Protein AF-A0A3D4F751-F1 (afdb_monomer)

Foldseek 3Di:
DVVVVVLVVLQVVLVVCVVVVVLVSSLVSLVVSCVVVVPPLVSLQSNLVSCVSVVVLVSSLVSLVVSCVVPVLDLSSLVSQLVSCVVVVNNVSNVVSVVSSVVSVQVVDPPCPVPVVCVVVVVPPPPPPDPDDPPDDDDDPPPDDDPDD

Sequence (149 aa):
MENADSNAERYDQAMFLFSQEAYDQASELLNQVLSEEPTHVDALVALSMVCYRKGDLEQAITLGHRVEEMEPEHPLIHTNLSLFYVKTGNKEMAEHHGLKAKIASWKAQPDVSNQAAEDDLAVNRQQPEGYKTPTRFPDQPWKNPPSAS

Radius of gyration: 29.14 Å; Cα contacts (8 Å, |Δi|>4): 129; chains: 1; bounding box: 65×25×101 Å

pLDDT: mean 84.27, std 18.95, range [43.66, 98.75]

Nearest PDB structures (foldseek):
  8ye5-assembly1_A  TM=8.179E-01  e=3.687E-04  Dehalobacter sp.
  2vgy-assembly1_A-2  TM=8.680E-01  e=6.830E-04  Yersinia enterocolitica
  5lyp-assembly1_A  TM=8.217E-01  e=8.830E-04  Saccharomyces cerevisiae
  3sz7-assembly1_A  TM=7.363E-01  e=5.018E-04  Aspergillus fumigatus Af293
  5lyn-assembly1_B  TM=8.203E-01  e=1.554E-03  Saccharomyces cerevisiae

Secondary structure (DSSP, 8-state):
-HHHHHHHHHHHHHHHHHHTT-HHHHHHHHHHHHHH-TT-HHHHHHHHHHHHHHT-HHHHHHHHHHHHHH-TT-HHHHHHHHHHHHHHT-HHHHHHHHHHHHHHHHHT-TTSTTTHHHHHTTTT----TT----SSPPP-GGG------

Mean predicted aligned error: 12.87 Å

Structure (mmCIF, N/CA/C/O backbone):
data_AF-A0A3D4F751-F1
#
_entry.id   AF-A0A3D4F751-F1
#
loop_
_atom_site.group_PDB
_atom_site.id
_atom_site.type_symbol
_atom_site.label_atom_id
_atom_site.label_alt_id
_atom_site.label_comp_id
_atom_site.label_asym_id
_atom_site.label_entity_id
_atom_site.label_seq_id
_atom_site.pdbx_PDB_ins_code
_atom_site.Cartn_x
_atom_site.Cartn_y
_atom_site.Cartn_z
_atom_site.occupancy
_atom_site.B_iso_or_equiv
_atom_site.auth_seq_id
_atom_site.auth_comp_id
_atom_site.auth_asym_id
_atom_site.auth_atom_id
_atom_site.pdbx_PDB_model_num
ATOM 1 N N . MET A 1 1 ? 1.457 15.130 22.661 1.00 52.12 1 MET A N 1
ATOM 2 C CA . MET A 1 1 ? 2.026 13.769 22.750 1.00 52.12 1 MET A CA 1
ATOM 3 C C . MET A 1 1 ? 0.930 12.713 22.729 1.00 52.12 1 MET A C 1
ATOM 5 O O . MET A 1 1 ? 1.119 11.739 22.031 1.00 52.12 1 MET A O 1
ATOM 9 N N . GLU A 1 2 ? -0.238 12.962 23.334 1.00 57.09 2 GLU A N 1
ATOM 10 C CA . GLU A 1 2 ? -1.388 12.032 23.377 1.00 57.09 2 GLU A CA 1
ATOM 11 C C . GLU A 1 2 ? -1.879 11.488 22.010 1.00 57.09 2 GLU A C 1
ATOM 13 O O . GLU A 1 2 ? -2.360 10.364 21.948 1.00 57.09 2 GLU A O 1
ATOM 18 N N . ASN A 1 3 ? -1.696 12.219 20.901 1.00 60.47 3 ASN A N 1
ATOM 19 C CA . ASN A 1 3 ? -2.170 11.775 19.577 1.00 60.47 3 ASN A CA 1
ATOM 20 C C . ASN A 1 3 ? -1.193 10.857 18.822 1.00 60.47 3 ASN A C 1
ATOM 22 O O . ASN A 1 3 ? -1.634 9.969 18.102 1.00 60.47 3 ASN A O 1
ATOM 26 N N . ALA A 1 4 ? 0.121 11.044 18.986 1.00 63.47 4 ALA A N 1
ATOM 27 C CA . ALA A 1 4 ? 1.118 10.243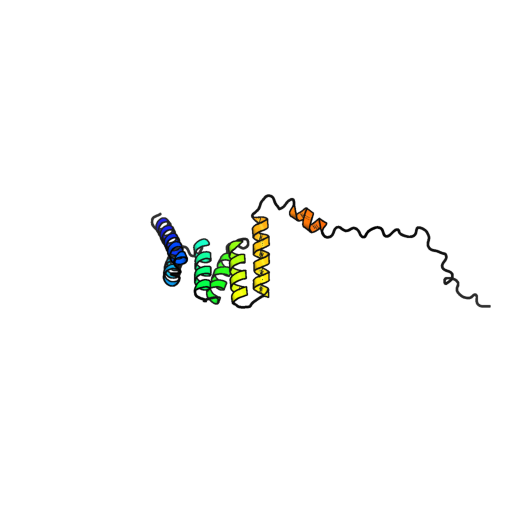 18.266 1.00 63.47 4 ALA A CA 1
ATOM 28 C C . ALA A 1 4 ? 1.146 8.797 18.785 1.00 63.47 4 ALA A C 1
ATOM 30 O O . ALA A 1 4 ? 1.197 7.854 17.999 1.00 63.47 4 ALA A O 1
ATOM 31 N N . ASP A 1 5 ? 1.014 8.630 20.106 1.00 69.50 5 ASP A N 1
ATOM 32 C CA . ASP A 1 5 ? 0.884 7.311 20.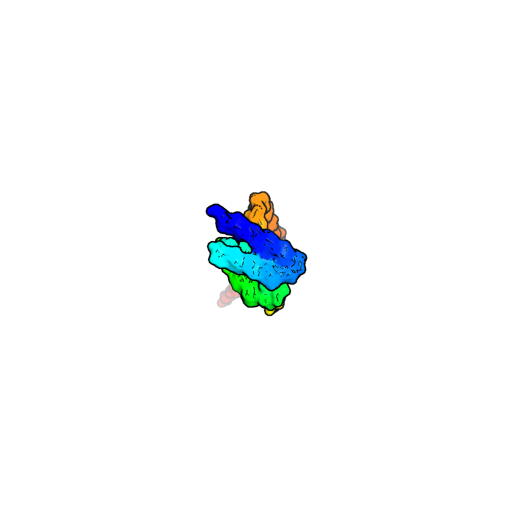730 1.00 69.50 5 ASP A CA 1
ATOM 33 C C . ASP A 1 5 ? -0.409 6.612 20.260 1.00 69.50 5 ASP A C 1
ATOM 35 O O . ASP A 1 5 ? -0.396 5.424 19.946 1.00 69.50 5 ASP A O 1
ATOM 39 N N . SER A 1 6 ? -1.506 7.363 20.084 1.00 86.31 6 SER A N 1
ATOM 40 C CA . SER A 1 6 ? -2.772 6.819 19.571 1.00 86.31 6 SER A CA 1
ATOM 41 C C . SER A 1 6 ? -2.705 6.406 18.093 1.00 86.31 6 SER A C 1
ATOM 43 O O . SER A 1 6 ? -3.303 5.396 17.718 1.00 86.31 6 SER A O 1
ATOM 45 N N . ASN A 1 7 ? -1.975 7.133 17.240 1.00 91.44 7 ASN A N 1
ATOM 46 C CA . ASN A 1 7 ? -1.818 6.756 15.829 1.00 91.44 7 ASN A CA 1
ATOM 47 C C . ASN A 1 7 ? -0.936 5.523 15.646 1.00 91.44 7 ASN A C 1
ATOM 49 O O . ASN A 1 7 ? -1.273 4.671 14.823 1.00 91.44 7 ASN A O 1
ATOM 53 N N . ALA A 1 8 ? 0.127 5.385 16.442 1.00 92.88 8 ALA A N 1
ATOM 54 C CA . ALA A 1 8 ? 0.940 4.173 16.456 1.00 92.88 8 ALA A CA 1
ATOM 55 C C . ALA A 1 8 ? 0.098 2.941 16.837 1.00 92.88 8 ALA A C 1
ATOM 57 O O . ALA A 1 8 ? 0.103 1.944 16.118 1.00 92.88 8 ALA A O 1
ATOM 58 N N . GLU A 1 9 ? -0.720 3.038 17.892 1.00 95.00 9 GLU A N 1
ATOM 59 C CA . GLU A 1 9 ? -1.628 1.955 18.300 1.00 95.00 9 GLU A CA 1
ATOM 60 C C . GLU A 1 9 ? -2.654 1.598 17.209 1.00 95.00 9 GLU A C 1
ATOM 62 O O . GLU A 1 9 ? -2.893 0.418 16.933 1.00 95.00 9 GLU A O 1
ATOM 67 N N . ARG A 1 10 ? -3.248 2.602 16.547 1.00 96.12 10 ARG A N 1
ATOM 68 C CA . ARG A 1 10 ? -4.182 2.377 15.427 1.00 96.12 10 ARG A CA 1
ATOM 69 C C . ARG A 1 10 ? -3.497 1.714 14.239 1.00 96.12 10 ARG A C 1
ATOM 71 O O . ARG A 1 10 ? -4.095 0.838 13.614 1.00 96.12 10 ARG A O 1
ATOM 78 N N . TYR A 1 11 ? -2.268 2.117 13.922 1.00 97.69 11 TYR A N 1
ATOM 79 C CA . TYR A 1 11 ? -1.481 1.508 12.855 1.00 97.69 11 TYR A CA 1
ATOM 80 C C . TYR A 1 11 ? -1.171 0.038 13.167 1.00 97.69 11 TYR A C 1
ATOM 82 O O . TYR A 1 11 ? -1.447 -0.834 12.341 1.00 97.69 11 TYR A O 1
ATOM 90 N N . ASP A 1 12 ? -0.699 -0.262 14.378 1.00 97.56 12 ASP A N 1
ATOM 91 C CA . ASP A 1 12 ? -0.409 -1.632 14.812 1.00 97.56 12 ASP A CA 1
ATOM 92 C C . ASP A 1 12 ? -1.666 -2.513 14.773 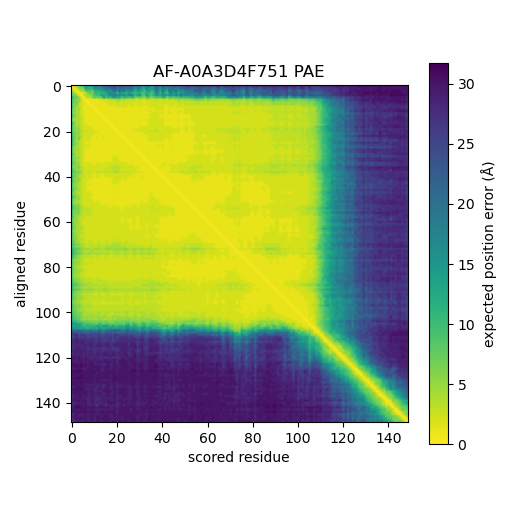1.00 97.56 12 ASP A C 1
ATOM 94 O O . ASP A 1 12 ? -1.641 -3.641 14.267 1.00 97.56 12 ASP A O 1
ATOM 98 N N . GLN A 1 13 ? -2.805 -1.983 15.227 1.00 98.06 13 GLN A N 1
ATOM 99 C CA . GLN A 1 13 ? -4.087 -2.674 15.127 1.00 98.06 13 GLN A CA 1
ATOM 100 C C . GLN A 1 13 ? -4.508 -2.894 13.666 1.00 98.06 13 GLN A C 1
ATOM 102 O O . GLN A 1 13 ? -5.006 -3.972 13.327 1.00 98.06 13 GLN A O 1
ATOM 107 N N . ALA A 1 14 ? -4.290 -1.919 12.781 1.00 98.38 14 ALA A N 1
ATOM 108 C CA . ALA A 1 14 ? -4.559 -2.081 11.356 1.00 98.38 14 ALA A CA 1
ATOM 109 C C . ALA A 1 14 ? -3.699 -3.189 10.735 1.00 98.38 14 ALA A C 1
ATOM 111 O O . ALA A 1 14 ? -4.194 -3.957 9.910 1.00 98.38 14 ALA A O 1
ATOM 112 N N . MET A 1 15 ? -2.437 -3.318 11.153 1.00 98.50 15 MET A N 1
ATOM 113 C CA . MET A 1 15 ? -1.533 -4.388 10.713 1.00 98.50 15 MET A CA 1
ATOM 114 C C . MET A 1 15 ? -1.952 -5.757 11.228 1.00 98.50 15 MET A C 1
ATOM 116 O O . MET A 1 15 ? -1.943 -6.728 10.464 1.00 98.50 15 MET A O 1
ATOM 120 N N . PHE A 1 16 ? -2.431 -5.833 12.468 1.00 98.44 16 PHE A N 1
ATOM 121 C CA . PHE A 1 16 ? -3.054 -7.049 12.975 1.00 98.44 16 PHE A CA 1
ATOM 122 C C . PHE A 1 16 ? -4.279 -7.439 12.130 1.00 98.44 16 PHE A C 1
ATOM 124 O O . PHE A 1 16 ? -4.353 -8.560 11.628 1.00 98.44 16 PHE A O 1
ATOM 131 N N . LEU A 1 17 ? -5.200 -6.504 11.881 1.00 98.56 17 LEU A N 1
ATOM 132 C CA . LEU A 1 17 ? -6.394 -6.742 11.060 1.00 98.56 17 LEU A CA 1
ATOM 133 C C . LEU A 1 17 ? -6.055 -7.125 9.615 1.00 98.56 17 LEU A C 1
ATOM 135 O O . LEU A 1 17 ? -6.678 -8.028 9.059 1.00 98.56 17 LEU A O 1
ATOM 139 N N . PHE A 1 18 ? -5.036 -6.501 9.023 1.00 98.38 18 PHE A N 1
ATOM 140 C CA . PHE A 1 18 ? -4.537 -6.863 7.699 1.00 98.38 18 PHE A CA 1
ATOM 141 C C . PHE A 1 18 ? -4.057 -8.318 7.649 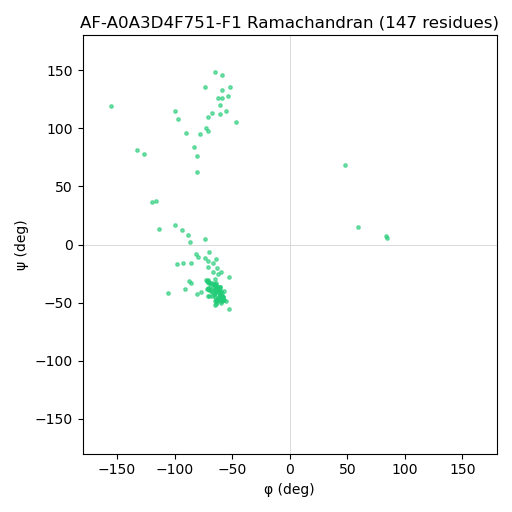1.00 98.38 18 PHE A C 1
ATOM 143 O O . PHE A 1 18 ? -4.379 -9.033 6.699 1.00 98.38 18 PHE A O 1
ATOM 150 N N . SER A 1 19 ? -3.327 -8.778 8.674 1.00 98.12 19 SER A N 1
ATOM 151 C CA . SER A 1 19 ? -2.863 -10.172 8.749 1.00 98.12 19 SER A CA 1
ATOM 152 C C . SER A 1 19 ? -4.003 -11.182 8.923 1.00 98.12 19 SER A C 1
ATOM 154 O O . SER A 1 19 ? -3.875 -12.328 8.505 1.00 98.12 19 SER A O 1
ATOM 156 N N . GLN A 1 20 ? -5.139 -10.730 9.458 1.00 98.38 20 GLN A N 1
ATOM 157 C CA . GLN A 1 20 ? -6.385 -11.490 9.583 1.00 98.38 20 GLN A CA 1
ATOM 158 C C . GLN A 1 20 ? -7.292 -11.376 8.343 1.00 98.38 20 GLN A C 1
ATOM 160 O O . GLN A 1 20 ? -8.443 -11.804 8.391 1.00 98.38 20 GLN A O 1
ATOM 165 N N . GLU A 1 21 ? -6.809 -10.764 7.255 1.00 98.19 21 GLU A N 1
ATOM 166 C CA . GLU A 1 21 ? -7.566 -10.485 6.023 1.00 98.19 21 GLU A CA 1
ATOM 167 C C . GLU A 1 21 ? -8.812 -9.595 6.229 1.00 98.19 21 GLU A C 1
ATOM 169 O O . GLU A 1 21 ? -9.653 -9.454 5.340 1.00 98.19 21 GLU A O 1
ATOM 174 N N . ALA A 1 22 ? -8.915 -8.921 7.379 1.00 98.50 22 ALA A N 1
ATOM 175 C CA . ALA A 1 22 ? -9.989 -7.989 7.716 1.00 98.50 22 ALA A CA 1
ATOM 176 C C . ALA A 1 22 ? -9.734 -6.609 7.080 1.00 98.50 22 ALA A C 1
ATOM 178 O O . ALA A 1 22 ? -9.535 -5.599 7.758 1.00 98.50 22 ALA A O 1
ATOM 179 N N . TYR A 1 23 ? -9.708 -6.575 5.747 1.00 98.44 23 TYR A N 1
ATOM 180 C CA . TYR A 1 23 ? -9.239 -5.430 4.964 1.00 98.44 23 TYR A CA 1
ATOM 181 C C . TYR A 1 23 ? -10.085 -4.163 5.119 1.00 98.44 23 TYR A C 1
ATOM 183 O O . TYR A 1 23 ? -9.534 -3.065 5.094 1.00 98.44 23 TYR A O 1
ATOM 191 N N . ASP A 1 24 ? -11.400 -4.289 5.302 1.00 98.31 24 ASP A N 1
ATOM 192 C CA . ASP A 1 24 ? -12.269 -3.127 5.518 1.00 98.31 24 ASP A CA 1
ATOM 193 C C . ASP A 1 24 ? -11.905 -2.407 6.820 1.00 98.31 24 ASP A C 1
ATOM 195 O O . ASP A 1 24 ? -11.585 -1.219 6.801 1.00 98.31 24 ASP A O 1
ATOM 199 N N . GLN A 1 25 ? -11.815 -3.153 7.922 1.00 98.19 25 GLN A N 1
ATOM 200 C CA . GLN A 1 25 ? -11.454 -2.613 9.235 1.00 98.19 25 GLN A CA 1
ATOM 201 C C . GLN A 1 25 ? -10.016 -2.072 9.252 1.00 98.19 25 GLN A C 1
ATOM 203 O O . GLN A 1 25 ? -9.759 -1.008 9.812 1.00 98.19 25 GLN A O 1
ATOM 208 N N . ALA A 1 26 ? -9.080 -2.760 8.587 1.00 98.69 26 ALA A N 1
ATOM 209 C CA . ALA A 1 26 ? -7.714 -2.264 8.429 1.00 98.69 26 ALA A CA 1
ATOM 210 C C . ALA A 1 26 ? -7.687 -0.917 7.681 1.00 98.69 26 ALA A C 1
ATOM 212 O O . ALA A 1 26 ? -7.002 0.010 8.110 1.00 98.69 26 ALA A O 1
ATOM 213 N N . SER A 1 27 ? -8.461 -0.778 6.596 1.00 98.38 27 SER A N 1
ATOM 214 C CA . SER A 1 27 ? -8.534 0.482 5.845 1.00 98.38 27 SER A CA 1
ATOM 215 C C . SER A 1 27 ? -9.145 1.625 6.656 1.00 98.38 27 SER A C 1
ATOM 217 O O . SER A 1 27 ? -8.690 2.759 6.533 1.00 98.38 27 SER A O 1
ATOM 219 N N . GLU A 1 28 ? -10.135 1.354 7.509 1.00 98.25 28 GLU A N 1
ATOM 220 C CA . GLU A 1 28 ? -10.740 2.369 8.380 1.00 98.25 28 GLU A CA 1
ATOM 221 C C . GLU A 1 28 ? -9.721 2.943 9.368 1.00 98.25 28 GLU A C 1
ATOM 223 O O . GLU A 1 28 ? -9.602 4.164 9.480 1.00 98.25 28 GLU A O 1
ATOM 228 N N . LEU A 1 29 ? -8.945 2.084 10.036 1.00 98.19 29 LEU A N 1
ATOM 229 C CA . LEU A 1 29 ? -7.910 2.529 10.971 1.00 98.19 29 LEU A CA 1
ATOM 230 C C . LEU A 1 29 ? -6.779 3.281 10.265 1.00 98.19 29 LEU A C 1
ATOM 232 O O . LEU A 1 29 ? -6.361 4.335 10.738 1.00 98.19 29 LEU A O 1
ATOM 236 N N . LEU A 1 30 ? -6.325 2.800 9.105 1.00 98.38 30 LEU A N 1
ATOM 237 C CA . LEU A 1 30 ? -5.292 3.490 8.323 1.00 98.38 30 LEU A CA 1
ATOM 238 C C . LEU A 1 30 ? -5.762 4.865 7.840 1.00 98.38 30 LEU A C 1
ATOM 240 O O . LEU A 1 30 ? -4.995 5.821 7.875 1.00 98.38 30 LEU A O 1
ATOM 244 N N . ASN A 1 31 ? -7.028 4.999 7.441 1.00 98.25 31 ASN A N 1
ATOM 245 C CA . ASN A 1 31 ? -7.596 6.297 7.083 1.00 98.25 31 ASN A CA 1
ATOM 246 C C . ASN A 1 31 ? -7.681 7.249 8.284 1.00 98.25 31 ASN A C 1
ATOM 248 O O . ASN A 1 31 ? -7.475 8.447 8.108 1.00 98.25 31 ASN A O 1
ATOM 252 N N . GLN A 1 32 ? -7.940 6.745 9.496 1.00 96.94 32 GLN A N 1
ATOM 253 C CA . GLN A 1 32 ? -7.882 7.566 10.712 1.00 96.94 32 GLN A CA 1
ATOM 254 C C . GLN A 1 32 ? -6.459 8.071 10.967 1.00 96.94 32 GLN A C 1
ATOM 256 O O . GLN A 1 32 ? -6.282 9.277 11.133 1.00 96.94 32 GLN A O 1
ATOM 261 N N . VAL A 1 33 ? -5.451 7.193 10.886 1.00 97.31 33 VAL A N 1
ATOM 262 C CA . VAL A 1 33 ? -4.033 7.586 10.992 1.00 97.31 33 VAL A CA 1
ATOM 263 C C . VAL A 1 33 ? -3.700 8.668 9.962 1.00 97.31 33 VAL A C 1
ATOM 265 O O . VAL A 1 33 ? -3.179 9.721 10.311 1.00 97.31 33 VAL A O 1
ATOM 268 N N . LEU A 1 34 ? -4.083 8.471 8.699 1.00 96.69 34 LEU A N 1
ATOM 269 C CA . LEU A 1 34 ? -3.806 9.421 7.617 1.00 96.69 34 LEU A CA 1
ATOM 270 C C . LEU A 1 34 ? -4.624 10.718 7.692 1.00 96.69 34 LEU A C 1
ATOM 272 O O . LEU A 1 34 ? -4.250 11.707 7.062 1.00 96.69 34 LEU A O 1
ATOM 276 N N . SER A 1 35 ? -5.735 10.737 8.430 1.00 96.31 35 SER A N 1
ATOM 277 C CA . SER A 1 35 ? -6.505 11.964 8.663 1.00 96.31 35 SER A CA 1
ATOM 278 C C . SER A 1 35 ? -5.792 12.916 9.624 1.00 96.31 35 SER A C 1
ATOM 280 O O . SER A 1 35 ? -5.909 14.134 9.482 1.00 96.31 35 SER A O 1
ATOM 282 N N . GLU A 1 36 ? -5.020 12.364 10.560 1.00 95.25 36 GLU A N 1
ATOM 283 C CA . GLU A 1 36 ? -4.211 13.121 11.514 1.00 95.25 36 GLU A CA 1
ATOM 284 C C . GLU A 1 36 ? -2.794 13.372 10.985 1.00 95.25 36 GLU A C 1
ATOM 286 O O . GLU A 1 36 ? -2.255 14.469 11.135 1.00 95.25 36 GLU A O 1
ATOM 291 N N . GLU A 1 37 ? -2.217 12.380 10.304 1.00 95.25 37 GLU A N 1
ATOM 292 C CA . GLU A 1 37 ? -0.869 12.405 9.743 1.00 95.25 37 GLU A CA 1
ATOM 293 C C . GLU A 1 37 ? -0.899 12.059 8.245 1.00 95.25 37 GLU A C 1
ATOM 295 O O . GLU A 1 37 ? -0.540 10.951 7.835 1.00 95.25 37 GLU A O 1
ATOM 300 N N . PRO A 1 38 ? -1.287 13.012 7.373 1.00 96.12 38 PRO A N 1
ATOM 301 C CA . PRO A 1 38 ? -1.440 12.740 5.945 1.00 96.12 38 PRO A CA 1
ATOM 302 C C . PRO A 1 38 ? -0.159 12.255 5.267 1.00 96.12 38 PRO A C 1
ATOM 304 O O . PRO A 1 38 ? -0.236 11.634 4.211 1.00 96.12 38 PRO A O 1
ATOM 307 N N . THR A 1 39 ? 1.006 12.561 5.832 1.00 95.62 39 THR A N 1
ATOM 308 C CA . THR A 1 39 ? 2.328 12.203 5.307 1.00 95.62 39 THR A CA 1
ATOM 309 C C . THR A 1 39 ? 2.934 10.980 6.001 1.00 95.62 39 THR A C 1
ATOM 311 O O . THR A 1 39 ? 4.141 10.771 5.906 1.00 95.62 39 THR A O 1
ATOM 314 N N . HIS A 1 40 ? 2.142 10.172 6.710 1.00 96.50 40 HIS A N 1
ATOM 315 C CA . HIS A 1 40 ? 2.635 8.936 7.316 1.00 96.50 40 HIS A CA 1
ATOM 316 C C . HIS A 1 40 ? 2.887 7.874 6.233 1.00 96.50 40 HIS A C 1
ATOM 318 O O . HIS A 1 40 ? 1.965 7.201 5.768 1.00 96.50 40 HIS A O 1
ATOM 324 N N . VAL A 1 41 ? 4.153 7.711 5.837 1.00 97.12 41 VAL A N 1
ATOM 325 C CA . VAL A 1 41 ? 4.559 6.847 4.714 1.00 97.12 41 VAL A CA 1
ATOM 326 C C . VAL A 1 41 ? 4.134 5.396 4.925 1.00 97.12 41 VAL A C 1
ATOM 328 O O . VAL A 1 41 ? 3.479 4.835 4.049 1.00 97.12 41 VAL A O 1
ATOM 331 N N . ASP A 1 42 ? 4.402 4.808 6.094 1.00 96.88 42 ASP A N 1
ATOM 332 C CA . ASP A 1 42 ? 4.032 3.407 6.343 1.00 96.88 42 ASP A CA 1
ATOM 333 C C . ASP A 1 42 ? 2.518 3.172 6.256 1.00 96.88 42 ASP A C 1
ATOM 335 O O . ASP A 1 42 ? 2.079 2.194 5.653 1.00 96.88 42 ASP A O 1
ATOM 339 N N . ALA A 1 43 ? 1.700 4.098 6.771 1.00 97.94 43 ALA A N 1
ATOM 340 C CA . ALA A 1 43 ? 0.247 4.019 6.666 1.00 97.94 43 ALA A CA 1
ATOM 341 C C . ALA A 1 43 ? -0.240 4.136 5.209 1.00 97.94 43 ALA A C 1
ATOM 343 O O . ALA A 1 43 ? -1.148 3.406 4.810 1.00 97.94 43 ALA A O 1
ATOM 344 N N . LEU A 1 44 ? 0.384 4.988 4.385 1.00 98.50 44 LEU A N 1
ATOM 345 C CA . LEU A 1 44 ? 0.094 5.066 2.947 1.00 98.50 44 LEU A CA 1
ATOM 346 C C . LEU A 1 44 ? 0.473 3.771 2.215 1.00 98.50 44 LEU A C 1
ATOM 348 O O . LEU A 1 44 ? -0.315 3.259 1.415 1.00 98.50 44 LEU A O 1
ATOM 352 N N . VAL A 1 45 ? 1.656 3.219 2.503 1.00 98.56 45 VAL A N 1
ATOM 353 C CA . VAL A 1 45 ? 2.127 1.949 1.930 1.00 98.56 45 VAL A CA 1
ATOM 354 C C . VAL A 1 45 ? 1.184 0.812 2.323 1.00 98.56 45 VAL A C 1
ATOM 356 O O . VAL A 1 45 ? 0.728 0.065 1.452 1.00 98.56 45 VAL A O 1
ATOM 359 N N . ALA A 1 46 ? 0.832 0.711 3.604 1.00 98.50 46 ALA A N 1
ATOM 360 C CA . ALA A 1 46 ? -0.111 -0.269 4.123 1.00 98.50 46 ALA A CA 1
ATOM 361 C C . ALA A 1 46 ? -1.492 -0.145 3.465 1.00 98.50 46 ALA A C 1
ATOM 363 O O . ALA A 1 46 ? -2.033 -1.142 2.980 1.00 98.50 46 ALA A O 1
ATOM 364 N N . LEU A 1 47 ? -2.043 1.071 3.377 1.00 98.75 47 LEU A N 1
ATOM 365 C CA . LEU A 1 47 ? -3.358 1.298 2.780 1.00 98.75 47 LEU A CA 1
ATOM 366 C C . LEU A 1 47 ? -3.358 0.941 1.290 1.00 98.75 47 LEU A C 1
ATOM 368 O O . LEU A 1 47 ? -4.281 0.272 0.834 1.00 98.75 47 LEU A O 1
ATOM 372 N N . SER A 1 48 ? -2.295 1.271 0.548 1.00 98.69 48 SER A N 1
ATOM 373 C CA . SER A 1 48 ? -2.171 0.870 -0.862 1.00 98.69 48 SER A CA 1
ATOM 374 C C . SER A 1 48 ? -2.249 -0.655 -1.040 1.00 98.69 48 SER A C 1
ATOM 376 O O . SER A 1 48 ? -2.925 -1.154 -1.943 1.00 98.69 48 SER A O 1
ATOM 378 N N . MET A 1 49 ? -1.625 -1.416 -0.133 1.00 98.69 49 MET A N 1
ATOM 379 C CA . MET A 1 49 ? -1.662 -2.876 -0.148 1.00 98.69 49 MET A CA 1
ATOM 380 C C . MET A 1 49 ? -3.044 -3.419 0.242 1.00 98.69 49 MET A C 1
ATOM 382 O O . MET A 1 49 ? -3.504 -4.398 -0.348 1.00 98.69 49 MET A O 1
ATOM 386 N N . VAL A 1 50 ? -3.725 -2.782 1.197 1.00 98.75 50 VAL A N 1
ATOM 387 C CA . VAL A 1 50 ? -5.117 -3.093 1.556 1.00 98.75 50 VAL A CA 1
ATOM 388 C C . VAL A 1 50 ? -6.041 -2.900 0.349 1.00 98.75 50 VAL A C 1
ATOM 390 O O . VAL A 1 50 ? -6.792 -3.815 0.012 1.00 98.75 50 VAL A O 1
ATOM 393 N N . CYS A 1 51 ? -5.948 -1.766 -0.354 1.00 98.69 51 CYS A N 1
ATOM 394 C CA . CYS A 1 51 ? -6.726 -1.492 -1.569 1.00 98.69 51 CYS A CA 1
ATOM 395 C C . CYS A 1 51 ? -6.469 -2.555 -2.645 1.00 98.69 51 CYS A C 1
ATOM 397 O O . CYS A 1 51 ? -7.412 -3.129 -3.191 1.00 98.69 51 CYS A O 1
ATOM 399 N N . TYR A 1 52 ? -5.201 -2.917 -2.865 1.00 98.75 52 TYR A N 1
ATOM 400 C CA . TYR A 1 52 ? -4.835 -3.995 -3.783 1.00 98.75 52 TYR A CA 1
ATOM 401 C C . TYR A 1 52 ? -5.474 -5.338 -3.403 1.00 98.75 52 TYR A C 1
ATOM 403 O O . TYR A 1 52 ? -6.018 -6.028 -4.268 1.00 98.75 52 TYR A O 1
ATOM 411 N N . ARG A 1 53 ? -5.443 -5.716 -2.117 1.00 98.25 53 ARG A N 1
ATOM 412 C CA . ARG A 1 53 ? -6.066 -6.958 -1.624 1.00 98.25 53 ARG A CA 1
ATOM 413 C C . ARG A 1 53 ? -7.585 -6.959 -1.801 1.00 98.25 53 ARG A C 1
ATOM 415 O O . ARG A 1 53 ? -8.145 -7.998 -2.136 1.00 98.25 53 ARG A O 1
ATOM 422 N N . LYS A 1 54 ? -8.227 -5.798 -1.655 1.00 97.94 54 LYS A N 1
ATOM 423 C CA . LYS A 1 54 ? -9.661 -5.594 -1.922 1.00 97.94 54 LYS A CA 1
ATOM 424 C C . LYS A 1 54 ? -10.012 -5.565 -3.415 1.00 97.94 54 LYS A C 1
ATOM 426 O O . LYS A 1 54 ? -11.187 -5.631 -3.761 1.00 97.94 54 LYS A O 1
ATOM 431 N N . GLY A 1 55 ? -9.017 -5.478 -4.299 1.00 97.69 55 GLY A N 1
ATOM 432 C CA . GLY A 1 55 ? -9.210 -5.349 -5.744 1.00 97.69 55 GLY A CA 1
ATOM 433 C C . GLY A 1 55 ? -9.444 -3.913 -6.223 1.00 97.69 55 GLY A C 1
ATOM 434 O O . GLY A 1 55 ? -9.677 -3.714 -7.413 1.00 97.69 55 GLY A O 1
ATOM 435 N N . ASP A 1 56 ? -9.334 -2.920 -5.338 1.00 98.19 56 ASP A N 1
ATOM 436 C CA . ASP A 1 56 ? -9.347 -1.501 -5.699 1.00 98.19 56 ASP A CA 1
ATOM 437 C C . ASP A 1 56 ? -7.954 -1.082 -6.193 1.00 98.19 56 ASP A C 1
ATOM 439 O O . ASP A 1 56 ? -7.129 -0.506 -5.478 1.00 98.19 56 ASP A O 1
ATOM 443 N N . LEU A 1 57 ? -7.659 -1.483 -7.429 1.00 98.12 57 LEU A N 1
ATOM 444 C CA . LEU A 1 57 ? -6.348 -1.287 -8.044 1.00 98.12 57 LEU A CA 1
ATOM 445 C C . LEU A 1 57 ? -6.07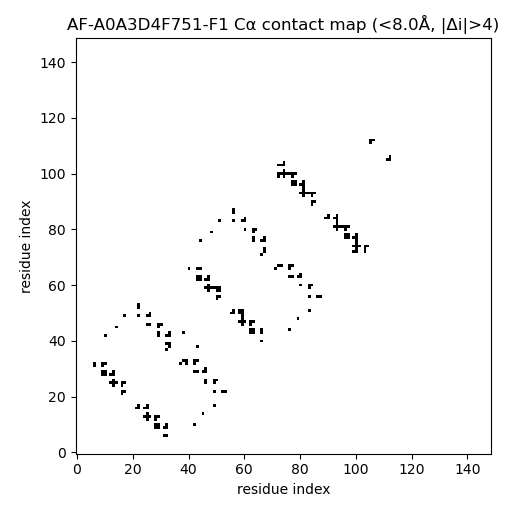5 0.181 -8.377 1.00 98.12 57 LEU A C 1
ATOM 447 O O . LEU A 1 57 ? -4.920 0.596 -8.345 1.00 98.12 57 LEU A O 1
ATOM 451 N N . GLU A 1 58 ? -7.115 0.958 -8.680 1.00 98.25 58 GLU A N 1
ATOM 452 C CA . GLU A 1 58 ? -6.983 2.385 -8.976 1.00 98.25 58 GLU A CA 1
ATOM 453 C C . GLU A 1 58 ? -6.496 3.132 -7.733 1.00 98.25 58 GLU A C 1
ATOM 455 O O . GLU A 1 58 ? -5.449 3.782 -7.774 1.00 98.25 58 GLU A O 1
ATOM 460 N N . GLN A 1 59 ? -7.171 2.938 -6.596 1.00 98.31 59 GLN A N 1
ATOM 461 C CA . GLN A 1 59 ? -6.772 3.573 -5.344 1.00 98.31 59 GLN A CA 1
ATOM 462 C C . GLN A 1 59 ? -5.399 3.087 -4.860 1.00 98.31 59 GLN A C 1
ATOM 464 O O . GLN A 1 59 ? -4.599 3.893 -4.379 1.00 98.31 59 GLN A O 1
ATOM 469 N N . ALA A 1 60 ? -5.085 1.796 -5.030 1.00 98.69 60 ALA A N 1
ATOM 470 C CA . ALA A 1 60 ? -3.768 1.251 -4.700 1.00 98.69 60 ALA A CA 1
ATOM 471 C C . ALA A 1 60 ? -2.639 1.965 -5.465 1.00 98.69 60 ALA A C 1
ATOM 473 O O . ALA A 1 60 ? -1.628 2.344 -4.871 1.00 98.69 60 ALA A O 1
ATOM 474 N N . ILE A 1 61 ? -2.826 2.195 -6.769 1.00 98.75 61 ILE A N 1
ATOM 475 C CA . ILE A 1 61 ? -1.860 2.900 -7.620 1.00 98.75 61 ILE A CA 1
ATOM 476 C C . ILE A 1 61 ? -1.755 4.378 -7.224 1.00 98.75 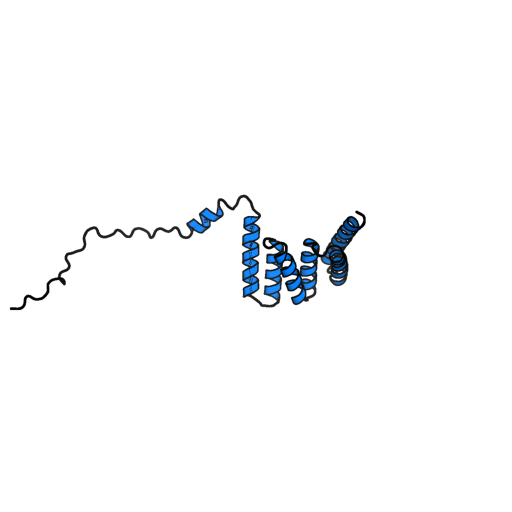61 ILE A C 1
ATOM 478 O O . ILE A 1 61 ? -0.642 4.883 -7.084 1.00 98.75 61 ILE A O 1
ATOM 482 N N . THR A 1 62 ? -2.878 5.064 -6.983 1.00 98.62 62 THR A N 1
ATOM 483 C CA . THR A 1 62 ? -2.876 6.470 -6.542 1.00 98.62 62 THR A CA 1
ATOM 484 C C . THR A 1 62 ? -2.103 6.657 -5.237 1.00 98.62 62 THR A C 1
ATOM 486 O O . THR A 1 62 ? -1.244 7.533 -5.145 1.00 98.62 62 THR A O 1
ATOM 489 N N . LEU A 1 63 ? -2.365 5.815 -4.233 1.00 98.56 63 LEU A N 1
ATOM 490 C CA . LEU A 1 63 ? -1.644 5.856 -2.959 1.00 98.56 63 LEU A CA 1
ATOM 491 C C . LEU A 1 63 ? -0.161 5.519 -3.138 1.00 98.56 63 LEU A C 1
ATOM 493 O O . LEU A 1 63 ? 0.691 6.154 -2.519 1.00 98.56 63 LEU A O 1
ATOM 497 N N . GLY A 1 64 ? 0.153 4.564 -4.017 1.00 98.38 64 GLY A N 1
ATOM 498 C CA . GLY A 1 64 ? 1.529 4.213 -4.339 1.00 98.38 64 GLY A CA 1
ATOM 499 C C . GLY A 1 64 ? 2.317 5.373 -4.949 1.00 98.38 64 GLY A C 1
ATOM 500 O O . GLY A 1 64 ? 3.431 5.651 -4.509 1.00 98.38 64 GLY A O 1
ATOM 501 N N . HIS A 1 65 ? 1.734 6.101 -5.904 1.00 98.56 65 HIS A N 1
ATOM 502 C CA . HIS A 1 65 ? 2.380 7.280 -6.488 1.00 98.56 65 HIS A CA 1
ATOM 503 C C . HIS A 1 65 ? 2.538 8.422 -5.487 1.00 98.56 65 HIS A C 1
ATOM 505 O O . HIS A 1 65 ? 3.563 9.094 -5.495 1.00 98.56 65 HIS A O 1
ATOM 511 N N . ARG A 1 66 ? 1.594 8.591 -4.557 1.00 98.25 66 ARG A N 1
ATOM 512 C CA . ARG A 1 66 ? 1.745 9.569 -3.474 1.00 98.25 66 ARG A CA 1
ATOM 513 C C . ARG A 1 66 ? 2.969 9.279 -2.599 1.00 98.25 66 ARG A C 1
ATOM 515 O O . ARG A 1 66 ? 3.688 10.201 -2.235 1.00 98.25 66 ARG A O 1
ATOM 522 N N . VAL A 1 67 ? 3.226 8.010 -2.279 1.00 98.25 67 VAL A N 1
ATOM 523 C CA . VAL A 1 67 ? 4.445 7.619 -1.550 1.00 98.25 67 VAL A CA 1
ATOM 524 C C . VAL A 1 67 ? 5.690 7.814 -2.415 1.00 98.25 67 VAL A C 1
ATOM 526 O O . VAL A 1 67 ? 6.690 8.302 -1.911 1.00 98.25 67 VAL A O 1
ATOM 529 N N . GLU A 1 68 ? 5.640 7.492 -3.710 1.00 97.88 68 GLU A N 1
ATOM 530 C CA . GLU A 1 68 ? 6.753 7.740 -4.641 1.00 97.88 68 GLU A CA 1
ATOM 531 C C . GLU A 1 68 ? 7.110 9.231 -4.770 1.00 97.88 68 GLU A C 1
ATOM 533 O O . GLU A 1 68 ? 8.287 9.563 -4.882 1.00 97.88 68 GLU A O 1
ATOM 538 N N . GLU A 1 69 ? 6.128 10.134 -4.740 1.00 97.50 69 GLU A N 1
ATOM 539 C CA . GLU A 1 69 ? 6.369 11.583 -4.733 1.00 97.50 69 GLU A CA 1
ATOM 540 C C . GLU A 1 69 ? 7.101 12.041 -3.464 1.00 97.50 69 GLU A C 1
ATOM 542 O O . GLU A 1 69 ? 7.927 12.952 -3.518 1.00 97.50 69 GLU A O 1
ATOM 547 N N . MET A 1 70 ? 6.805 11.408 -2.327 1.00 96.56 70 MET A N 1
ATOM 548 C CA . MET A 1 70 ? 7.416 11.724 -1.036 1.00 96.56 70 MET A CA 1
ATOM 549 C C . MET A 1 70 ? 8.802 11.091 -0.885 1.00 96.56 70 MET A C 1
ATOM 551 O O . MET A 1 70 ? 9.736 11.742 -0.419 1.00 96.56 70 MET A O 1
ATOM 555 N N . GLU A 1 71 ? 8.940 9.835 -1.303 1.00 96.06 71 GLU A N 1
ATOM 556 C CA . GLU A 1 71 ? 10.157 9.036 -1.194 1.00 96.06 71 GLU A CA 1
ATOM 557 C C . GLU A 1 71 ? 10.470 8.326 -2.527 1.00 96.06 71 GLU A C 1
ATOM 559 O O . GLU A 1 71 ? 10.205 7.129 -2.694 1.00 96.06 71 GLU A O 1
ATOM 564 N N . PRO A 1 72 ? 11.097 9.033 -3.489 1.00 95.44 72 PRO A N 1
ATOM 565 C CA . PRO A 1 72 ? 11.354 8.508 -4.835 1.00 95.44 72 PRO A CA 1
ATOM 566 C C . PRO A 1 72 ? 12.297 7.304 -4.905 1.00 95.44 72 PRO A C 1
ATOM 568 O O . PRO A 1 72 ? 12.441 6.707 -5.970 1.00 95.44 72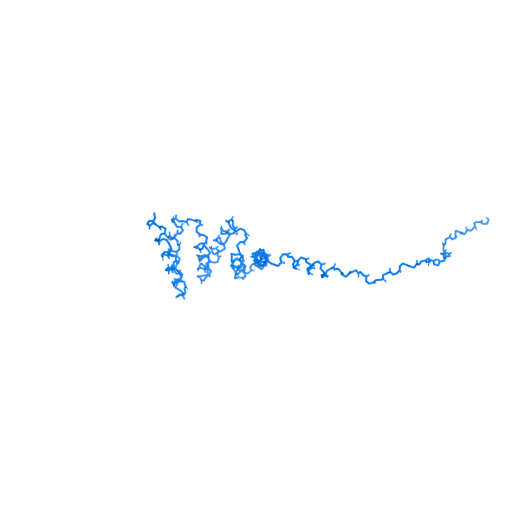 PRO A O 1
ATOM 571 N N . GLU A 1 73 ? 12.991 6.986 -3.811 1.00 92.19 73 GLU A N 1
ATOM 572 C CA . GLU A 1 73 ? 13.924 5.861 -3.713 1.00 92.19 73 GLU A CA 1
ATOM 573 C C . GLU A 1 73 ? 13.437 4.779 -2.738 1.00 92.19 73 GLU A C 1
ATOM 575 O O . GLU A 1 73 ? 14.209 3.894 -2.380 1.00 92.19 73 GLU A O 1
ATOM 580 N N . HIS A 1 74 ? 12.169 4.806 -2.309 1.00 92.31 74 HIS A N 1
ATOM 581 C CA . HIS A 1 74 ? 11.629 3.805 -1.391 1.00 92.31 74 HIS A CA 1
ATOM 582 C C . HIS A 1 74 ? 11.475 2.435 -2.102 1.00 92.31 74 HIS A C 1
ATOM 584 O O . HIS A 1 74 ? 10.610 2.265 -2.970 1.00 92.31 74 HIS A O 1
ATOM 590 N N . PRO A 1 75 ? 12.276 1.399 -1.778 1.00 91.19 75 PRO A N 1
ATOM 591 C CA . PRO A 1 75 ? 12.307 0.171 -2.585 1.00 91.19 75 PRO A CA 1
ATOM 592 C C . PRO A 1 75 ? 10.978 -0.600 -2.566 1.00 91.19 75 PRO A C 1
ATOM 594 O O . PRO A 1 75 ? 10.558 -1.189 -3.571 1.00 91.19 75 PRO A O 1
ATOM 597 N N . LEU A 1 76 ? 10.288 -0.583 -1.421 1.00 95.19 76 LEU A N 1
ATOM 598 C CA . LEU A 1 76 ? 9.038 -1.313 -1.231 1.00 95.19 76 LEU A CA 1
ATOM 599 C C . LEU A 1 76 ? 7.886 -0.692 -2.033 1.00 95.19 76 LEU A C 1
ATOM 601 O O . LEU A 1 76 ? 7.059 -1.436 -2.557 1.00 95.19 76 LEU A O 1
ATOM 605 N N . ILE A 1 77 ? 7.847 0.635 -2.221 1.00 97.50 77 ILE A N 1
ATOM 606 C CA . ILE A 1 77 ? 6.742 1.235 -2.985 1.00 97.50 77 ILE A CA 1
ATOM 607 C C . ILE A 1 77 ? 6.849 0.916 -4.471 1.00 97.50 77 ILE A C 1
ATOM 609 O O . ILE A 1 77 ? 5.849 0.587 -5.102 1.00 97.50 77 ILE A O 1
ATOM 613 N N . HIS A 1 78 ? 8.059 0.907 -5.026 1.00 98.12 78 HIS A N 1
ATOM 614 C CA . HIS A 1 78 ? 8.266 0.471 -6.403 1.00 98.12 78 HIS A CA 1
ATOM 615 C C . HIS A 1 78 ? 7.959 -1.018 -6.594 1.00 98.12 78 HIS A C 1
ATOM 617 O O . HIS A 1 78 ? 7.406 -1.407 -7.622 1.00 98.12 78 HIS A O 1
ATOM 623 N N . THR A 1 79 ? 8.235 -1.849 -5.587 1.00 98.06 79 THR A N 1
ATOM 624 C CA . THR A 1 79 ? 7.814 -3.257 -5.601 1.00 98.06 79 THR A CA 1
ATOM 625 C C . THR A 1 79 ? 6.285 -3.373 -5.637 1.00 98.06 79 THR A C 1
ATOM 627 O O . THR A 1 79 ? 5.741 -4.106 -6.465 1.00 98.06 79 THR A O 1
ATOM 630 N N . ASN A 1 80 ? 5.583 -2.602 -4.802 1.00 98.44 80 ASN A N 1
ATOM 631 C CA . ASN A 1 80 ? 4.121 -2.580 -4.756 1.00 98.44 80 ASN A CA 1
ATOM 632 C C . ASN A 1 80 ? 3.504 -2.049 -6.057 1.00 98.44 80 ASN A C 1
ATOM 634 O O . ASN A 1 80 ? 2.645 -2.711 -6.628 1.00 98.44 80 ASN A O 1
ATOM 638 N N . LEU A 1 81 ? 3.971 -0.912 -6.582 1.00 98.62 81 LEU A N 1
ATOM 639 C CA . LEU A 1 81 ? 3.494 -0.360 -7.855 1.00 98.62 81 LEU A CA 1
ATOM 640 C C . LEU A 1 81 ? 3.711 -1.344 -9.010 1.00 98.62 81 LEU A C 1
ATOM 642 O O . LEU A 1 81 ? 2.802 -1.548 -9.812 1.00 98.62 81 LEU A O 1
ATOM 646 N N . SER A 1 82 ? 4.864 -2.021 -9.060 1.00 98.56 82 SER A N 1
ATOM 647 C CA . SER A 1 82 ? 5.107 -3.080 -10.046 1.00 98.56 82 SER A CA 1
ATOM 648 C C . SER A 1 82 ? 4.048 -4.185 -9.951 1.00 98.56 82 SER A C 1
ATOM 650 O O . SER A 1 82 ? 3.425 -4.529 -10.956 1.00 98.56 82 SER A O 1
ATOM 652 N N . LEU A 1 83 ? 3.762 -4.676 -8.739 1.00 98.56 83 LEU A N 1
ATOM 653 C CA . LEU A 1 83 ? 2.712 -5.669 -8.492 1.00 98.56 83 LEU A CA 1
ATOM 654 C C . LEU A 1 83 ? 1.322 -5.173 -8.922 1.00 98.56 83 LEU A C 1
ATOM 656 O O . LEU A 1 83 ? 0.566 -5.916 -9.554 1.00 98.56 83 LEU A O 1
ATOM 660 N N . PHE A 1 84 ? 0.979 -3.926 -8.601 1.00 98.56 84 PHE A N 1
ATOM 661 C CA . PHE A 1 84 ? -0.320 -3.345 -8.939 1.00 98.56 84 PHE A CA 1
ATOM 662 C C . PHE A 1 84 ? -0.494 -3.250 -10.458 1.00 98.56 84 PHE A C 1
ATOM 664 O O . PHE A 1 84 ? -1.536 -3.641 -10.984 1.00 98.56 84 PHE A O 1
ATOM 671 N N . TYR A 1 85 ? 0.552 -2.839 -11.178 1.00 98.62 85 TYR A N 1
ATOM 672 C CA . TYR A 1 85 ? 0.539 -2.757 -12.637 1.00 98.62 85 TYR A CA 1
ATOM 673 C C . TYR A 1 85 ? 0.540 -4.123 -13.335 1.00 98.62 85 TYR A C 1
ATOM 675 O O . TYR A 1 85 ? -0.116 -4.278 -14.367 1.00 98.62 85 TYR A O 1
ATOM 683 N N . VAL A 1 86 ? 1.175 -5.150 -12.755 1.00 98.19 86 VAL A N 1
ATOM 684 C CA . VAL A 1 86 ? 1.003 -6.538 -13.227 1.00 98.19 86 VAL A CA 1
ATOM 685 C C . VAL A 1 86 ? -0.467 -6.943 -13.144 1.00 98.19 86 VAL A C 1
ATOM 687 O O . VAL A 1 86 ? -1.003 -7.528 -14.085 1.00 98.19 86 VAL A O 1
ATOM 690 N N . LYS A 1 87 ? -1.137 -6.613 -12.036 1.00 97.62 87 LYS A N 1
ATOM 691 C CA . LYS A 1 87 ? -2.535 -6.987 -11.806 1.00 97.62 87 LYS A CA 1
ATOM 692 C C . LYS A 1 87 ? -3.514 -6.246 -12.720 1.00 97.62 87 LYS A C 1
ATOM 694 O O . LYS A 1 87 ? -4.510 -6.847 -13.117 1.00 97.62 87 LYS A O 1
ATOM 699 N N . THR A 1 88 ? -3.235 -4.992 -13.081 1.00 97.31 88 THR A N 1
ATOM 700 C CA . THR A 1 88 ? -4.032 -4.227 -14.062 1.00 97.31 88 THR A CA 1
ATOM 701 C C . THR A 1 88 ? -3.679 -4.548 -15.518 1.00 97.31 88 THR A C 1
ATOM 703 O O . THR A 1 88 ? -4.387 -4.118 -16.425 1.00 97.31 88 THR A O 1
ATOM 706 N N . GLY A 1 89 ? -2.613 -5.318 -15.762 1.00 97.31 89 GLY A N 1
ATOM 707 C CA . GLY A 1 89 ? -2.164 -5.708 -17.101 1.00 97.31 89 GLY A CA 1
ATOM 708 C C . GLY A 1 89 ? -1.282 -4.672 -17.807 1.00 97.31 89 GLY A C 1
ATOM 709 O O . GLY A 1 89 ? -0.930 -4.867 -18.971 1.00 97.31 89 GLY A O 1
ATOM 710 N N . ASN A 1 90 ? -0.880 -3.595 -17.126 1.00 97.75 90 ASN A N 1
ATOM 711 C CA . ASN A 1 90 ? 0.041 -2.603 -17.677 1.00 97.75 90 ASN A CA 1
ATOM 712 C C . ASN A 1 90 ? 1.498 -3.066 -17.504 1.00 97.75 90 ASN A C 1
ATOM 714 O O . ASN A 1 90 ? 2.194 -2.704 -16.554 1.00 97.75 90 ASN A O 1
ATOM 718 N N . LYS A 1 91 ? 1.957 -3.897 -18.442 1.00 96.88 91 LYS A N 1
ATOM 719 C CA . LYS A 1 91 ? 3.295 -4.500 -18.405 1.00 96.88 91 LYS A CA 1
ATOM 720 C C . LYS A 1 91 ? 4.432 -3.469 -18.435 1.00 96.88 91 LYS A C 1
ATOM 722 O O . LYS A 1 91 ? 5.433 -3.670 -17.757 1.00 96.88 91 LYS A O 1
ATOM 727 N N . GLU A 1 92 ? 4.270 -2.376 -19.176 1.00 98.12 92 GLU A N 1
ATOM 728 C CA . GLU A 1 92 ? 5.293 -1.329 -19.294 1.00 98.12 92 GLU A CA 1
ATOM 729 C C . GLU A 1 92 ? 5.556 -0.657 -17.942 1.00 98.12 92 GLU A C 1
ATOM 731 O O . GLU A 1 92 ? 6.696 -0.602 -17.478 1.00 98.12 92 GLU A O 1
ATOM 736 N N . MET A 1 93 ? 4.494 -0.235 -17.250 1.00 98.00 93 MET A N 1
ATOM 737 C CA . MET A 1 93 ? 4.624 0.366 -15.920 1.00 98.00 93 MET A CA 1
ATOM 738 C C . MET A 1 93 ? 5.092 -0.642 -14.866 1.00 98.00 93 MET A C 1
ATOM 740 O O . MET A 1 93 ? 5.857 -0.291 -13.963 1.00 98.00 93 MET A O 1
ATOM 744 N N . ALA A 1 94 ? 4.693 -1.910 -14.994 1.00 98.19 94 ALA A N 1
ATOM 745 C CA . ALA A 1 94 ? 5.184 -2.969 -14.121 1.00 98.19 94 ALA A CA 1
ATOM 746 C C . ALA A 1 94 ? 6.707 -3.146 -14.230 1.00 98.19 94 ALA A C 1
ATOM 748 O O . ALA A 1 94 ? 7.392 -3.226 -13.206 1.00 98.19 94 ALA A O 1
ATOM 749 N N . GLU A 1 95 ? 7.241 -3.178 -15.454 1.00 97.94 95 GLU A N 1
ATOM 750 C CA . GLU A 1 95 ? 8.680 -3.263 -15.716 1.00 97.94 95 GLU A CA 1
ATOM 751 C C . GLU A 1 95 ? 9.410 -2.003 -15.239 1.00 97.94 95 GLU A C 1
ATOM 753 O O . GLU A 1 95 ? 1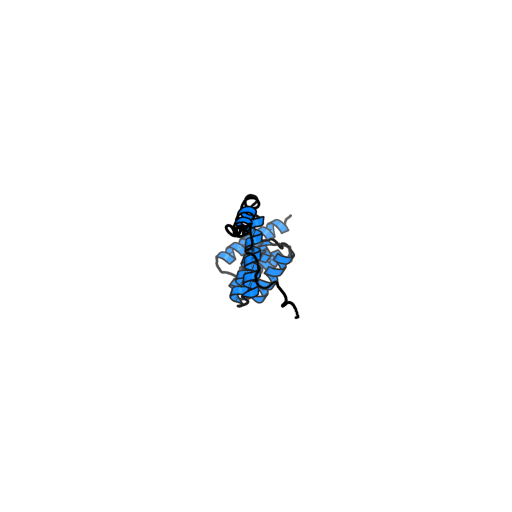0.429 -2.115 -14.554 1.00 97.94 95 GLU A O 1
ATOM 758 N N . HIS A 1 96 ? 8.854 -0.817 -15.510 1.00 97.62 96 HIS A N 1
ATOM 759 C CA . HIS A 1 96 ? 9.400 0.462 -15.053 1.00 97.62 96 HIS A CA 1
ATOM 760 C C . HIS A 1 96 ? 9.634 0.479 -13.535 1.00 97.62 96 HIS A C 1
ATOM 762 O O . HIS A 1 96 ? 10.759 0.694 -13.073 1.00 97.62 96 HIS A O 1
ATOM 768 N N . HIS A 1 97 ? 8.598 0.192 -12.742 1.00 97.81 97 HIS A N 1
ATOM 769 C CA . HIS A 1 97 ? 8.732 0.179 -11.286 1.00 97.81 97 HIS A CA 1
ATOM 770 C C . HIS A 1 97 ? 9.554 -1.012 -10.780 1.00 97.81 97 HIS A C 1
ATOM 772 O O . HIS A 1 97 ? 10.307 -0.863 -9.820 1.00 97.81 97 HIS A O 1
ATOM 778 N N . GLY A 1 98 ? 9.508 -2.165 -11.452 1.00 96.94 98 GLY A N 1
ATOM 779 C CA . GLY A 1 98 ? 10.363 -3.306 -11.116 1.00 96.94 98 GLY A CA 1
ATOM 780 C C . GLY A 1 98 ? 11.859 -2.983 -11.234 1.00 96.94 98 GLY A C 1
ATOM 781 O O . GLY A 1 98 ? 12.658 -3.427 -10.409 1.00 96.94 98 GLY A O 1
ATOM 782 N N . LEU A 1 99 ? 12.250 -2.171 -12.221 1.00 96.31 99 LEU A N 1
ATOM 783 C CA . LEU A 1 99 ? 13.622 -1.676 -12.359 1.00 96.31 99 LEU A CA 1
ATOM 784 C C . LEU A 1 99 ? 13.970 -0.650 -11.275 1.00 96.31 99 LEU A C 1
ATOM 786 O O . LEU A 1 99 ? 15.031 -0.764 -10.659 1.00 96.31 99 LEU A O 1
ATOM 790 N N . LYS A 1 100 ? 13.072 0.302 -10.983 1.00 95.88 100 LYS A N 1
ATOM 791 C CA . LYS A 1 100 ? 13.288 1.283 -9.904 1.00 95.88 100 LYS A CA 1
ATOM 792 C C . LYS A 1 100 ? 13.460 0.609 -8.542 1.00 95.88 100 LYS A C 1
ATOM 794 O O . LYS A 1 100 ? 14.361 0.989 -7.802 1.00 95.88 100 LYS A O 1
ATOM 799 N N . ALA A 1 101 ? 12.686 -0.438 -8.245 1.00 94.12 101 ALA A N 1
ATOM 800 C CA . ALA A 1 101 ? 12.821 -1.217 -7.012 1.00 94.12 101 ALA A CA 1
ATOM 801 C C . ALA A 1 101 ? 14.218 -1.848 -6.864 1.00 94.12 101 ALA A C 1
ATOM 803 O O . ALA A 1 101 ? 14.829 -1.759 -5.800 1.00 94.12 101 ALA A O 1
ATOM 804 N N . LYS A 1 102 ? 14.753 -2.443 -7.941 1.00 93.38 102 LYS A N 1
ATOM 805 C CA . LYS A 1 102 ? 16.102 -3.040 -7.949 1.00 93.38 102 LYS A CA 1
ATOM 806 C C . LYS A 1 102 ? 17.187 -1.988 -7.738 1.00 93.38 102 LYS A C 1
ATOM 808 O O . LYS A 1 102 ? 18.049 -2.172 -6.887 1.00 93.38 102 LYS A O 1
ATOM 813 N N . ILE A 1 103 ? 17.106 -0.874 -8.468 1.00 92.12 103 ILE A N 1
ATOM 814 C CA . ILE A 1 103 ? 18.062 0.235 -8.350 1.00 92.12 103 ILE A CA 1
ATOM 815 C C . ILE A 1 103 ? 18.045 0.806 -6.928 1.00 92.12 103 ILE A C 1
ATOM 817 O O . ILE A 1 103 ? 19.103 0.985 -6.328 1.00 92.12 103 ILE A O 1
ATOM 821 N N . ALA A 1 104 ? 16.858 1.054 -6.373 1.00 89.69 104 ALA A N 1
ATOM 822 C CA . ALA A 1 104 ? 16.693 1.549 -5.011 1.00 89.69 104 ALA A CA 1
ATOM 823 C C . ALA A 1 104 ? 17.283 0.577 -3.973 1.00 89.69 104 ALA A C 1
ATOM 825 O O . ALA A 1 104 ? 18.023 0.988 -3.082 1.00 89.69 104 ALA A O 1
ATOM 826 N N . SER A 1 105 ? 17.030 -0.727 -4.129 1.00 85.56 105 SER A N 1
ATOM 827 C CA . SER A 1 105 ? 17.592 -1.757 -3.250 1.00 85.56 105 SER A CA 1
ATOM 828 C C . SER A 1 105 ? 19.124 -1.823 -3.313 1.00 85.56 105 SER A C 1
ATOM 830 O O . SER A 1 105 ? 19.761 -1.968 -2.271 1.00 85.56 105 SER A O 1
ATOM 832 N N . TRP A 1 106 ? 19.728 -1.667 -4.497 1.00 84.56 106 TRP A N 1
ATOM 833 C CA . TRP A 1 106 ? 21.187 -1.620 -4.648 1.00 84.56 106 TRP A CA 1
ATOM 834 C C . TRP A 1 106 ? 21.805 -0.373 -4.021 1.00 84.56 106 TRP A C 1
ATOM 836 O O . TRP A 1 106 ? 22.828 -0.479 -3.354 1.00 84.56 106 TRP A O 1
ATOM 846 N N . LYS A 1 107 ? 21.176 0.798 -4.174 1.00 80.06 107 LYS A N 1
ATOM 847 C CA . LYS A 1 107 ? 21.637 2.035 -3.523 1.00 80.06 107 LYS A CA 1
ATOM 848 C C . LYS A 1 107 ? 21.561 1.963 -1.998 1.00 80.06 107 LYS A C 1
ATOM 850 O O . LYS A 1 107 ? 22.409 2.534 -1.321 1.00 80.06 107 LYS A O 1
ATOM 855 N N . ALA A 1 108 ? 20.569 1.253 -1.462 1.00 76.69 108 ALA A N 1
ATOM 856 C CA . ALA A 1 108 ? 20.409 1.059 -0.024 1.00 76.69 108 ALA A CA 1
ATOM 857 C C . ALA A 1 108 ? 21.476 0.131 0.595 1.00 76.69 108 ALA A C 1
ATOM 859 O O . ALA A 1 108 ? 21.616 0.098 1.816 1.00 76.69 108 ALA A O 1
ATOM 860 N N . GLN A 1 109 ? 22.239 -0.615 -0.216 1.00 67.50 109 GLN A N 1
ATOM 861 C CA . GLN A 1 109 ? 23.351 -1.448 0.244 1.00 67.50 109 GLN A CA 1
ATOM 862 C C . GLN A 1 109 ? 24.685 -0.692 0.069 1.00 67.50 109 GLN A C 1
ATOM 864 O O . GLN A 1 109 ? 25.162 -0.545 -1.057 1.00 67.50 109 GLN A O 1
ATOM 869 N N . PRO A 1 110 ? 25.337 -0.230 1.153 1.00 58.62 110 PRO A N 1
ATOM 870 C CA . PRO A 1 110 ? 26.531 0.614 1.047 1.00 58.62 110 PRO A CA 1
ATOM 871 C C . PRO A 1 110 ? 27.768 -0.087 0.446 1.00 58.62 110 PRO A C 1
ATOM 873 O O . PRO A 1 110 ? 28.689 0.597 0.008 1.00 58.62 110 PRO A O 1
ATOM 876 N N . ASP A 1 111 ? 27.790 -1.424 0.380 1.00 56.91 111 ASP A N 1
ATOM 877 C CA . ASP A 1 111 ? 28.981 -2.217 0.015 1.00 56.91 111 ASP A CA 1
ATOM 878 C C . ASP A 1 111 ? 29.031 -2.661 -1.468 1.00 56.91 111 ASP A C 1
ATOM 880 O O . ASP A 1 111 ? 30.084 -3.000 -1.996 1.00 56.91 111 ASP A O 1
ATOM 884 N N . VAL A 1 112 ? 27.914 -2.613 -2.208 1.00 56.56 112 VAL A N 1
ATOM 885 C CA . VAL A 1 112 ? 27.869 -3.065 -3.623 1.00 56.56 112 VAL A CA 1
ATOM 886 C C . VAL A 1 112 ? 28.290 -1.998 -4.633 1.00 56.56 112 VAL A C 1
ATOM 888 O O . VAL A 1 112 ? 28.604 -2.334 -5.777 1.00 56.56 112 VAL A O 1
ATOM 891 N N . SER A 1 113 ? 28.346 -0.723 -4.230 1.00 55.62 113 SER A N 1
ATOM 892 C CA . SER A 1 113 ? 28.674 0.383 -5.145 1.00 55.62 113 SER A CA 1
ATOM 893 C C . SER A 1 113 ? 30.084 0.280 -5.740 1.00 55.62 113 SER A C 1
ATOM 895 O O . SER A 1 113 ? 30.309 0.755 -6.851 1.00 55.62 113 SER A O 1
ATOM 897 N N . ASN A 1 114 ? 31.005 -0.401 -5.048 1.00 52.06 114 ASN A N 1
ATOM 898 C CA . ASN A 1 114 ? 32.388 -0.560 -5.489 1.00 52.06 114 ASN A CA 1
ATOM 899 C C . ASN A 1 114 ? 32.634 -1.846 -6.304 1.00 52.06 114 ASN A C 1
ATOM 901 O O . ASN A 1 114 ? 33.649 -1.939 -6.982 1.00 52.06 114 ASN A O 1
ATOM 905 N N . GLN A 1 115 ? 31.715 -2.821 -6.270 1.00 50.69 115 GLN A N 1
ATOM 906 C CA . GLN A 1 115 ? 31.884 -4.125 -6.932 1.00 50.69 115 GLN A CA 1
ATOM 907 C C . GLN A 1 115 ? 31.019 -4.251 -8.201 1.00 50.69 115 GLN A C 1
ATOM 909 O O . GLN A 1 115 ? 31.495 -4.704 -9.239 1.00 50.69 115 GLN A O 1
ATOM 914 N N . ALA A 1 116 ? 29.763 -3.787 -8.163 1.00 49.25 116 ALA A N 1
ATOM 915 C CA . ALA A 1 116 ? 28.828 -3.923 -9.287 1.00 49.25 116 ALA A CA 1
ATOM 916 C C . ALA A 1 116 ? 29.172 -3.002 -10.472 1.00 49.25 116 ALA A C 1
ATOM 918 O O . ALA A 1 116 ? 28.960 -3.368 -11.627 1.00 49.25 116 ALA A O 1
ATOM 919 N N . ALA A 1 117 ? 29.756 -1.828 -10.201 1.00 51.88 117 ALA A N 1
ATOM 920 C CA . ALA A 1 117 ? 30.255 -0.943 -11.251 1.00 51.88 117 ALA A CA 1
ATOM 921 C C . ALA A 1 117 ? 31.425 -1.574 -12.027 1.00 51.88 117 ALA A C 1
ATOM 923 O O . ALA A 1 117 ? 31.578 -1.305 -13.216 1.00 51.88 117 ALA A O 1
ATOM 924 N N . GLU A 1 118 ? 32.232 -2.432 -11.393 1.00 49.38 118 GLU A N 1
ATOM 925 C CA . GLU A 1 118 ? 33.296 -3.162 -12.084 1.00 49.38 118 GLU A CA 1
ATOM 926 C C . GLU A 1 118 ? 32.748 -4.338 -12.900 1.00 49.38 118 GLU A C 1
ATOM 928 O O . GLU A 1 118 ? 33.174 -4.500 -14.044 1.00 49.38 118 GLU A O 1
ATOM 933 N N . ASP A 1 119 ? 31.772 -5.087 -12.374 1.00 51.25 119 ASP A N 1
ATOM 934 C CA . ASP A 1 119 ? 31.184 -6.255 -13.050 1.00 51.25 119 ASP A CA 1
ATOM 935 C C . ASP A 1 119 ? 30.322 -5.878 -14.274 1.00 51.25 119 ASP A C 1
ATOM 937 O O . ASP A 1 119 ? 30.507 -6.453 -15.352 1.00 51.25 119 ASP A O 1
ATOM 941 N N . ASP A 1 120 ? 29.462 -4.854 -14.189 1.00 50.00 120 ASP A N 1
ATOM 942 C CA . ASP A 1 120 ? 28.638 -4.419 -15.335 1.00 50.00 120 ASP A CA 1
ATOM 943 C C . ASP A 1 120 ? 29.476 -3.723 -16.428 1.00 50.00 120 ASP A C 1
ATOM 945 O O . ASP A 1 120 ? 29.206 -3.870 -17.625 1.00 50.00 120 ASP A O 1
ATOM 949 N N . LEU A 1 121 ? 30.557 -3.022 -16.053 1.00 52.47 121 LEU A N 1
ATOM 950 C CA . LEU A 1 121 ? 31.536 -2.476 -17.008 1.00 52.47 121 LEU A CA 1
ATOM 951 C C . LEU A 1 121 ? 32.542 -3.530 -17.511 1.00 52.47 121 LEU A C 1
ATOM 953 O O . LEU A 1 121 ? 33.313 -3.248 -18.438 1.00 52.47 121 LEU A O 1
ATOM 957 N N . ALA A 1 122 ? 32.594 -4.722 -16.911 1.00 51.41 122 ALA A N 1
ATOM 958 C CA . ALA A 1 122 ? 33.432 -5.832 -17.366 1.00 51.41 122 ALA A CA 1
ATOM 959 C C . ALA A 1 122 ? 32.722 -6.699 -18.415 1.00 51.41 122 ALA A C 1
ATOM 961 O O . ALA A 1 122 ? 33.378 -7.173 -19.347 1.00 51.41 122 ALA A O 1
ATOM 962 N N . VAL A 1 123 ? 31.391 -6.830 -18.351 1.00 51.78 123 VAL A N 1
ATOM 963 C CA . VAL A 1 123 ? 30.602 -7.607 -19.331 1.00 51.78 123 VAL A CA 1
ATOM 964 C C . VAL A 1 123 ? 30.682 -7.030 -20.755 1.00 51.78 123 VAL A C 1
ATOM 966 O O . VAL A 1 123 ? 30.513 -7.768 -21.724 1.00 51.78 123 VAL A O 1
ATOM 969 N N . ASN A 1 124 ? 31.055 -5.754 -20.917 1.00 51.69 124 ASN A N 1
ATOM 970 C CA . ASN A 1 124 ? 31.335 -5.142 -22.223 1.00 51.69 124 ASN A CA 1
ATOM 971 C C . ASN A 1 124 ? 32.777 -4.613 -22.360 1.00 51.69 124 ASN A C 1
ATOM 973 O O . ASN A 1 124 ? 33.028 -3.580 -22.980 1.00 51.69 124 ASN A O 1
ATOM 977 N N . ARG A 1 125 ? 33.748 -5.322 -21.770 1.00 51.28 125 ARG A N 1
ATOM 978 C CA . ARG A 1 125 ? 35.188 -5.124 -22.010 1.00 51.28 125 ARG A CA 1
ATOM 979 C C . ARG A 1 125 ? 35.835 -6.356 -22.642 1.00 51.28 125 ARG A C 1
ATOM 981 O O . ARG A 1 125 ? 36.991 -6.667 -22.381 1.00 51.28 125 ARG A O 1
ATOM 988 N N . GLN A 1 126 ? 35.131 -7.036 -23.543 1.00 43.66 126 GLN A N 1
ATOM 989 C CA . GLN A 1 126 ? 35.854 -7.780 -24.570 1.00 43.66 126 GLN A CA 1
ATOM 990 C C . GLN A 1 126 ? 36.471 -6.746 -25.510 1.00 43.66 126 GLN A C 1
ATOM 992 O O . GLN A 1 126 ? 35.807 -6.210 -26.396 1.00 43.66 126 GLN A O 1
ATOM 997 N N . GLN A 1 127 ? 37.753 -6.428 -25.303 1.00 48.91 127 GLN A N 1
ATOM 998 C CA . GLN A 1 127 ? 38.539 -5.922 -26.421 1.00 48.91 127 GLN A CA 1
ATOM 999 C C . GLN A 1 127 ? 38.379 -6.951 -27.546 1.00 48.91 127 GLN A C 1
ATOM 1001 O O . GLN A 1 127 ? 38.559 -8.139 -27.267 1.00 48.91 127 GLN A O 1
ATOM 1006 N N . PRO A 1 128 ? 38.002 -6.555 -28.774 1.00 50.38 128 PRO A N 1
ATOM 1007 C CA . PRO A 1 128 ? 37.939 -7.507 -29.868 1.00 50.38 128 PRO A CA 1
ATOM 1008 C C . PRO A 1 128 ? 39.314 -8.166 -29.981 1.00 50.38 128 PRO A C 1
ATOM 1010 O O . PRO A 1 128 ? 40.313 -7.487 -30.227 1.00 50.38 128 PRO A O 1
ATOM 1013 N N . GLU A 1 129 ? 39.355 -9.472 -29.720 1.00 53.62 129 GLU A N 1
ATOM 1014 C CA . GLU A 1 129 ? 40.536 -10.323 -29.821 1.00 53.62 129 GLU A CA 1
ATOM 1015 C C . GLU A 1 129 ? 41.257 -10.038 -31.151 1.00 53.62 129 GLU A C 1
ATOM 1017 O O . GLU A 1 129 ? 40.792 -10.388 -32.234 1.00 53.62 129 GLU A O 1
ATOM 1022 N N . GLY A 1 130 ? 42.384 -9.330 -31.051 1.00 54.62 130 GLY A N 1
ATOM 1023 C CA . GLY A 1 130 ? 43.490 -9.319 -32.002 1.00 54.62 130 GLY A CA 1
ATOM 1024 C C . GLY A 1 130 ? 43.176 -9.144 -33.490 1.00 54.62 130 GLY A C 1
ATOM 1025 O O . GLY A 1 130 ? 43.527 -10.017 -34.283 1.00 54.62 130 GLY A O 1
ATOM 1026 N N . TYR A 1 131 ? 42.706 -7.971 -33.926 1.00 48.72 131 TYR A N 1
ATOM 1027 C CA . TYR A 1 131 ? 42.949 -7.570 -35.319 1.00 48.72 131 TYR A CA 1
ATOM 1028 C C . TYR A 1 131 ? 44.393 -7.067 -35.454 1.00 48.72 131 TYR A C 1
ATOM 1030 O O . TYR A 1 131 ? 44.700 -5.905 -35.188 1.00 48.72 131 TYR A O 1
ATOM 1038 N N . LYS A 1 132 ? 45.316 -7.947 -35.861 1.00 56.34 132 LYS A N 1
ATOM 1039 C CA . LYS A 1 132 ? 46.637 -7.503 -36.328 1.00 56.34 132 LYS A CA 1
ATOM 1040 C C . LYS A 1 132 ? 46.430 -6.744 -37.634 1.00 56.34 132 LYS A C 1
ATOM 1042 O O . LYS A 1 132 ? 46.047 -7.336 -38.641 1.00 56.34 132 LYS A O 1
ATOM 1047 N N . THR A 1 133 ? 46.685 -5.440 -37.633 1.00 51.81 133 THR A N 1
ATOM 1048 C CA . THR A 1 133 ? 46.803 -4.691 -38.883 1.00 51.81 133 THR A CA 1
ATOM 1049 C C . THR A 1 133 ? 47.939 -5.309 -39.705 1.00 51.81 133 THR A C 1
ATOM 1051 O O . THR A 1 133 ? 49.050 -5.477 -39.190 1.00 51.81 133 THR A O 1
ATOM 1054 N N . PRO A 1 134 ? 47.704 -5.694 -40.972 1.00 58.97 134 PRO A N 1
ATOM 1055 C CA . PRO A 1 134 ? 48.782 -6.163 -41.825 1.00 58.97 134 PRO A CA 1
ATOM 1056 C C . PRO A 1 134 ? 49.808 -5.040 -41.974 1.00 58.97 134 PRO A C 1
ATOM 1058 O O . PRO A 1 134 ? 49.492 -3.957 -42.460 1.00 58.97 134 PRO A O 1
ATOM 1061 N N . THR A 1 135 ? 51.051 -5.287 -41.566 1.00 61.28 135 THR A N 1
ATOM 1062 C CA . THR A 1 135 ? 52.145 -4.297 -41.606 1.00 61.28 135 THR A CA 1
ATOM 1063 C C . THR A 1 135 ? 52.658 -4.043 -43.032 1.00 61.28 135 THR A C 1
ATOM 1065 O O . THR A 1 135 ? 53.620 -3.308 -43.237 1.00 61.28 135 THR A O 1
ATOM 1068 N N . ARG A 1 136 ? 52.022 -4.642 -44.045 1.00 57.25 136 ARG A N 1
ATOM 1069 C CA . ARG A 1 136 ? 52.291 -4.396 -45.459 1.00 57.25 136 ARG A CA 1
ATOM 1070 C C . ARG A 1 136 ? 51.051 -4.736 -46.281 1.00 57.25 136 ARG A C 1
ATOM 1072 O O . ARG A 1 136 ? 50.614 -5.884 -46.294 1.00 57.25 136 ARG A O 1
ATOM 1079 N N . PHE A 1 137 ? 50.504 -3.749 -46.979 1.00 57.31 137 PHE A N 1
ATOM 1080 C CA . PHE A 1 137 ? 49.552 -4.003 -48.057 1.00 57.31 137 PHE A CA 1
ATOM 1081 C C . PHE A 1 137 ? 50.323 -4.566 -49.268 1.00 57.31 137 PHE A C 1
ATOM 1083 O O . PHE A 1 137 ? 51.396 -4.040 -49.575 1.00 57.31 137 PHE A O 1
ATOM 1090 N N . PRO A 1 138 ? 49.836 -5.617 -49.953 1.00 67.81 138 PRO A N 1
ATOM 1091 C CA . PRO A 1 138 ? 50.362 -6.009 -51.260 1.00 67.81 138 PRO A CA 1
ATOM 1092 C C . PRO A 1 138 ? 50.212 -4.849 -52.254 1.00 67.81 138 PRO A C 1
ATOM 1094 O O . PRO A 1 138 ? 49.235 -4.098 -52.164 1.00 67.81 138 PRO A O 1
ATOM 1097 N N . ASP A 1 139 ? 51.159 -4.700 -53.185 1.00 68.00 139 ASP A N 1
ATOM 1098 C CA . ASP A 1 139 ? 51.068 -3.685 -54.240 1.00 68.00 139 ASP A CA 1
ATOM 1099 C C . ASP A 1 139 ? 49.720 -3.796 -54.962 1.00 68.00 139 ASP A C 1
ATOM 1101 O O . ASP A 1 139 ? 49.250 -4.893 -55.254 1.00 68.00 139 ASP A O 1
ATOM 1105 N N . GLN A 1 140 ? 49.078 -2.649 -55.195 1.00 70.31 140 GLN A N 1
ATOM 1106 C CA . GLN A 1 140 ? 47.749 -2.527 -55.797 1.00 70.31 140 GLN A CA 1
ATOM 1107 C C . GLN A 1 140 ? 47.891 -2.422 -57.329 1.00 70.31 140 GLN A C 1
ATOM 1109 O O . GLN A 1 140 ? 48.100 -1.312 -57.827 1.00 70.31 140 GLN A O 1
ATOM 1114 N N . PRO A 1 141 ? 47.770 -3.510 -58.118 1.00 62.06 141 PRO A N 1
ATOM 1115 C CA . PRO A 1 141 ? 48.013 -3.468 -59.566 1.00 62.06 141 PRO A CA 1
ATOM 1116 C C . PRO A 1 141 ? 46.949 -2.687 -60.357 1.00 62.06 141 PRO A C 1
ATOM 1118 O O . PRO A 1 141 ? 47.113 -2.456 -61.549 1.00 62.06 141 PRO A O 1
ATOM 1121 N N . TRP A 1 142 ? 45.868 -2.243 -59.714 1.00 62.31 142 TRP A N 1
ATOM 1122 C CA . TRP A 1 142 ? 44.785 -1.456 -60.319 1.00 62.31 142 TRP A CA 1
ATOM 1123 C C . TRP A 1 142 ? 45.028 0.064 -60.325 1.00 62.31 142 TRP A C 1
ATOM 1125 O O . TRP A 1 142 ? 44.162 0.813 -60.768 1.00 62.31 142 TRP A O 1
ATOM 1135 N N . LYS A 1 143 ? 46.186 0.549 -59.847 1.00 58.47 143 LYS A N 1
ATOM 1136 C CA . LYS A 1 143 ? 46.515 1.989 -59.783 1.00 58.47 143 LYS A CA 1
ATOM 1137 C C . LYS A 1 143 ? 47.291 2.559 -60.979 1.00 58.47 143 LYS A C 1
ATOM 1139 O O . LYS A 1 143 ? 47.736 3.700 -60.900 1.00 58.47 143 LYS A O 1
ATOM 1144 N N . ASN A 1 144 ? 47.410 1.835 -62.089 1.00 60.12 144 ASN A N 1
ATOM 1145 C CA . ASN A 1 144 ? 47.967 2.402 -63.319 1.00 60.12 144 ASN A CA 1
ATOM 1146 C C . ASN A 1 144 ? 46.834 2.798 -64.280 1.00 60.12 144 ASN A C 1
ATOM 1148 O O . ASN A 1 144 ? 46.1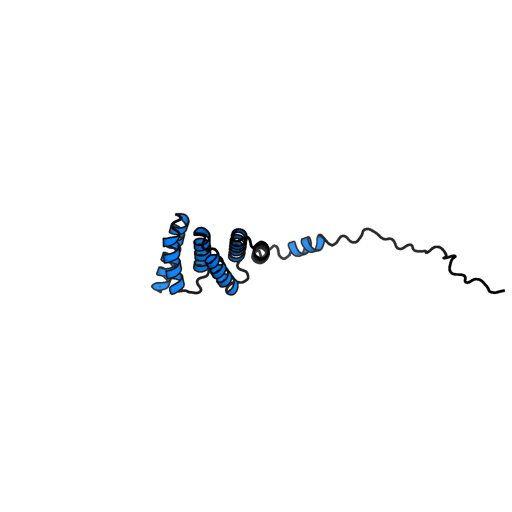28 1.906 -64.756 1.00 60.12 144 ASN A O 1
ATOM 1152 N N . PRO A 1 145 ? 46.636 4.094 -64.595 1.00 63.25 145 PRO A N 1
ATOM 1153 C CA . PRO A 1 145 ? 45.801 4.460 -65.733 1.00 63.25 145 PRO A CA 1
ATOM 1154 C C . PRO A 1 145 ? 46.469 3.960 -67.028 1.00 63.25 145 PRO A C 1
ATOM 1156 O O . PRO A 1 145 ? 47.702 3.914 -67.092 1.00 63.25 145 PRO A O 1
ATOM 1159 N N . PRO A 1 146 ? 45.703 3.584 -68.067 1.00 60.31 146 PRO A N 1
ATOM 1160 C CA . PRO A 1 146 ? 46.290 3.233 -69.352 1.00 60.31 146 PRO A CA 1
ATOM 1161 C C . PRO A 1 146 ? 47.024 4.453 -69.920 1.00 60.31 146 PRO A C 1
ATOM 1163 O O . PRO A 1 146 ? 46.447 5.534 -70.046 1.00 60.31 146 PRO A O 1
ATOM 1166 N N . SER A 1 147 ? 48.299 4.281 -70.260 1.00 64.06 147 SER A N 1
ATOM 1167 C CA . SER A 1 147 ? 49.048 5.236 -71.068 1.00 64.06 147 SER A CA 1
ATOM 1168 C C . SER A 1 147 ? 48.353 5.363 -72.424 1.00 64.06 147 SER A C 1
ATOM 1170 O O . SER A 1 147 ? 48.318 4.411 -73.204 1.00 64.06 147 SER A O 1
ATOM 1172 N N . ALA A 1 148 ? 47.769 6.533 -72.687 1.00 56.91 148 ALA A N 1
ATOM 1173 C CA . ALA A 1 148 ? 47.338 6.912 -74.025 1.00 56.91 148 ALA A CA 1
ATOM 1174 C C . ALA A 1 148 ? 48.559 6.896 -74.961 1.00 56.91 148 ALA A C 1
ATOM 1176 O O . ALA A 1 148 ? 49.633 7.373 -74.585 1.00 56.91 148 ALA A O 1
ATOM 1177 N N . SER A 1 149 ? 48.383 6.265 -76.124 1.00 64.69 149 SER A N 1
ATOM 1178 C CA . SER A 1 149 ? 49.366 6.172 -77.212 1.00 64.69 149 SER A CA 1
ATOM 1179 C C . SER A 1 149 ? 49.561 7.496 -77.939 1.00 64.69 149 SER A C 1
ATOM 1181 O O . SER A 1 149 ? 48.596 8.294 -77.965 1.00 64.69 149 SER A O 1
#

Solvent-accessible surface area (backbone atoms only — not comparable to full-atom values): 8443 Å² total; per-residue (Å²): 114,79,62,62,60,51,35,52,53,37,46,54,50,20,52,53,30,45,77,69,66,38,40,68,64,16,45,54,34,31,50,54,39,38,70,79,38,75,80,44,56,68,48,40,55,50,40,18,52,39,28,44,75,74,64,42,50,67,61,15,48,54,36,32,50,55,45,40,73,74,40,81,62,46,34,66,48,25,46,49,44,14,53,50,24,52,74,74,64,41,57,69,58,15,53,53,24,46,50,50,16,52,53,26,50,50,69,72,39,87,77,48,70,78,51,52,61,52,52,67,59,47,78,76,55,73,69,77,82,76,82,74,75,73,96,65,80,76,85,68,88,84,76,67,79,83,81,81,130